Protein AF-A0A3B9IZU2-F1 (afdb_monomer_lite)

Foldseek 3Di:
DCLPDDDDQAPDWFKWKFKWFADPDGQKIKTWGHRDVPWIKIKMWGDDDPVVVVVLCVVQVVVCCVPPVDDPVVLSVDPVSNVSCCVVINIDMDGDDPVLVVLSVVVLPDDDDQEPDEPDDPRRIWMWMAGPPRRTDIYGLEDEPVCVSVQVNQLVVCVRVVHDCVRRGHYYDD

Radius of gyration: 17.02 Å; chains: 1; bounding box: 43×40×41 Å

Secondary structure (DSSP, 8-state):
--TT------SEEEEEEEEESSSSS-SEEEEEEEEETTEEEEEEEEPPPHHHHHHHHHHHHHHHHHHH---HHHHHHSHHHHHHHHHHSPPEEEE--HHHHHHHHHHHTS---S-B-----SSS-EEEEEETTTEEEEEESEEEGGGHHHHHHHHHHHHHTT--HHHH--EEE-

pLDDT: mean 84.7, std 11.24, range [52.69, 97.5]

Structure (mmCIF, N/CA/C/O backbone):
data_AF-A0A3B9IZU2-F1
#
_entry.id   AF-A0A3B9IZU2-F1
#
loop_
_atom_site.group_PDB
_atom_site.id
_atom_site.type_symbol
_atom_site.label_atom_id
_atom_site.label_alt_id
_atom_site.label_comp_id
_atom_site.label_asym_id
_atom_site.label_entity_id
_atom_site.label_seq_id
_atom_site.pdbx_PDB_ins_code
_atom_site.Cartn_x
_atom_site.Cartn_y
_atom_site.Cartn_z
_atom_site.occupancy
_atom_site.B_iso_or_equiv
_atom_site.auth_seq_id
_atom_site.auth_comp_id
_atom_site.auth_asym_id
_atom_site.auth_atom_id
_atom_site.pdbx_PDB_model_num
ATOM 1 N N . MET A 1 1 ? 13.703 -5.759 -1.957 1.00 52.69 1 MET A N 1
ATOM 2 C CA . MET A 1 1 ? 13.792 -4.784 -3.060 1.00 52.69 1 MET A CA 1
ATOM 3 C C . MET A 1 1 ? 12.446 -4.090 -3.150 1.00 52.69 1 MET A C 1
ATOM 5 O O . MET A 1 1 ? 11.452 -4.757 -3.405 1.00 52.69 1 MET A O 1
ATOM 9 N N . GLU A 1 2 ? 12.395 -2.802 -2.819 1.00 68.00 2 GLU A N 1
ATOM 10 C CA . GLU A 1 2 ? 11.154 -2.018 -2.771 1.00 68.00 2 GLU A CA 1
ATOM 11 C C . GLU A 1 2 ? 10.981 -1.182 -4.047 1.00 68.00 2 GLU A C 1
ATOM 13 O O . GLU A 1 2 ? 10.828 0.028 -3.995 1.00 68.00 2 GLU A O 1
ATOM 18 N N . SER A 1 3 ? 11.021 -1.821 -5.217 1.00 74.69 3 SER A N 1
ATOM 19 C CA . SER A 1 3 ? 11.018 -1.133 -6.522 1.00 74.69 3 SER A CA 1
ATOM 20 C C . SER A 1 3 ? 9.772 -0.281 -6.803 1.00 74.69 3 SER A C 1
ATOM 22 O O . SER A 1 3 ? 9.777 0.502 -7.747 1.00 74.69 3 SER A O 1
ATOM 24 N N . TYR A 1 4 ? 8.717 -0.427 -6.004 1.00 83.62 4 TYR A N 1
ATOM 25 C CA . TYR A 1 4 ? 7.467 0.319 -6.134 1.00 83.62 4 TYR A CA 1
ATOM 26 C C . TYR A 1 4 ? 7.057 1.042 -4.853 1.00 83.62 4 TYR A C 1
ATOM 28 O O . TYR A 1 4 ? 5.949 1.587 -4.813 1.00 83.62 4 TYR A O 1
ATOM 36 N N . SER A 1 5 ? 7.905 1.058 -3.815 1.00 80.44 5 SER A N 1
ATOM 37 C CA . SER A 1 5 ? 7.585 1.868 -2.644 1.00 80.44 5 SER A CA 1
ATOM 38 C C . SER A 1 5 ? 7.531 3.344 -3.022 1.00 80.44 5 SER A C 1
ATOM 40 O O . SER A 1 5 ? 8.044 3.799 -4.047 1.00 80.44 5 SER A O 1
ATOM 42 N N . PHE A 1 6 ? 6.809 4.083 -2.203 1.00 89.50 6 PHE A N 1
ATOM 43 C CA . PHE A 1 6 ? 6.644 5.514 -2.326 1.00 89.50 6 PHE A CA 1
ATOM 44 C C . PHE A 1 6 ? 6.673 6.107 -0.926 1.00 89.50 6 PHE A C 1
ATOM 46 O O . PHE A 1 6 ? 6.476 5.391 0.056 1.00 89.50 6 PHE A O 1
ATOM 53 N N . ASN A 1 7 ? 6.936 7.403 -0.845 1.00 87.81 7 ASN A N 1
ATOM 54 C CA . ASN A 1 7 ? 6.876 8.145 0.402 1.00 87.81 7 ASN A CA 1
ATOM 55 C C . ASN A 1 7 ? 5.743 9.153 0.295 1.00 87.81 7 ASN A C 1
ATOM 57 O O . ASN A 1 7 ? 5.548 9.760 -0.757 1.00 87.81 7 ASN A O 1
ATOM 61 N N . VAL A 1 8 ? 5.016 9.321 1.390 1.00 90.50 8 VAL A N 1
ATOM 62 C CA . VAL A 1 8 ? 3.967 10.325 1.521 1.00 90.50 8 VAL A CA 1
ATOM 63 C C . VAL A 1 8 ? 4.374 11.275 2.634 1.00 90.50 8 VAL A C 1
ATOM 65 O O . VAL A 1 8 ? 4.651 10.842 3.758 1.00 90.50 8 VAL A O 1
ATOM 68 N N . GLU A 1 9 ? 4.404 12.568 2.324 1.00 91.38 9 GLU A N 1
ATOM 69 C CA . GLU A 1 9 ? 4.549 13.600 3.344 1.00 91.38 9 GLU A CA 1
ATOM 70 C C . GLU A 1 9 ? 3.328 13.555 4.265 1.00 91.38 9 GLU A C 1
ATOM 72 O O . GLU A 1 9 ? 2.181 13.675 3.837 1.00 91.38 9 GLU A O 1
ATOM 77 N N . SER A 1 10 ? 3.570 13.273 5.539 1.00 93.38 10 SER A N 1
ATOM 78 C CA . SER A 1 10 ? 2.511 13.035 6.509 1.00 93.38 10 SER A CA 1
ATOM 79 C C . SER A 1 10 ? 3.030 13.277 7.914 1.00 93.38 10 SER A C 1
ATOM 81 O O . SER A 1 10 ? 4.218 13.095 8.186 1.00 93.38 10 SER A O 1
ATOM 83 N N . LYS A 1 11 ? 2.125 13.625 8.830 1.00 93.56 11 LYS A N 1
ATOM 84 C CA . LYS A 1 11 ? 2.434 13.681 10.259 1.00 93.56 11 LYS A CA 1
ATOM 85 C C . LYS A 1 11 ? 2.904 12.320 10.774 1.00 93.56 11 LYS A C 1
ATOM 87 O O . LYS A 1 11 ? 3.824 12.249 11.588 1.00 93.56 11 LYS A O 1
ATOM 92 N N . LYS A 1 12 ? 2.250 11.236 10.339 1.00 92.56 12 LYS A N 1
ATOM 93 C CA . LYS A 1 12 ? 2.520 9.890 10.853 1.00 92.56 12 LYS A CA 1
ATOM 94 C C . LYS A 1 12 ? 2.033 8.793 9.909 1.00 92.56 12 LYS A C 1
ATOM 96 O O . LYS A 1 12 ? 0.862 8.762 9.546 1.00 92.56 12 LYS A O 1
ATOM 101 N N . MET A 1 13 ? 2.892 7.821 9.603 1.00 93.25 13 MET A N 1
ATOM 102 C CA . MET A 1 13 ? 2.479 6.563 8.972 1.00 93.25 13 MET A CA 1
ATOM 103 C C . MET A 1 13 ? 2.010 5.574 10.046 1.00 93.25 13 MET A C 1
ATOM 105 O O . MET A 1 13 ? 2.746 5.266 10.984 1.00 93.25 13 MET A O 1
ATOM 109 N N . LEU A 1 14 ? 0.785 5.073 9.912 1.00 92.62 14 LEU A N 1
ATOM 110 C CA . LEU A 1 14 ? 0.218 4.073 10.817 1.00 92.62 14 LEU A CA 1
ATOM 111 C C . LEU A 1 14 ? 0.564 2.651 10.381 1.00 92.62 14 LEU A C 1
ATOM 113 O O . LEU A 1 14 ? 0.836 1.785 11.212 1.00 92.62 14 LEU A O 1
ATOM 117 N N . MET A 1 15 ? 0.506 2.420 9.069 1.00 93.94 15 MET A N 1
ATOM 118 C CA . MET A 1 15 ? 0.533 1.088 8.490 1.00 93.94 15 MET A CA 1
ATOM 119 C C . MET A 1 15 ? 1.119 1.110 7.078 1.00 93.94 15 MET A C 1
ATOM 121 O O . MET A 1 15 ? 0.822 2.015 6.300 1.00 93.94 15 MET A O 1
ATOM 125 N N . LYS A 1 16 ? 1.877 0.067 6.733 1.00 93.88 16 LYS A N 1
ATOM 126 C CA . LYS A 1 16 ? 2.297 -0.273 5.367 1.00 93.88 16 LYS A CA 1
ATOM 127 C C . LYS A 1 16 ? 1.931 -1.728 5.095 1.00 93.88 16 LYS A C 1
ATOM 129 O O . LYS A 1 16 ? 2.190 -2.586 5.932 1.00 93.88 16 LYS A O 1
ATOM 134 N N . LEU A 1 17 ? 1.349 -2.024 3.941 1.00 93.94 17 LEU A N 1
ATOM 135 C CA . LEU A 1 17 ? 0.979 -3.386 3.553 1.00 93.94 17 LEU A CA 1
ATOM 136 C C . LEU A 1 17 ? 1.496 -3.696 2.151 1.00 93.94 17 LEU A C 1
ATOM 138 O O . LEU A 1 17 ? 1.294 -2.924 1.217 1.00 93.94 17 LEU A O 1
ATOM 142 N N . HIS A 1 18 ? 2.128 -4.856 2.011 1.00 92.81 18 HIS A N 1
ATOM 143 C CA . HIS A 1 18 ? 2.531 -5.431 0.735 1.00 92.81 18 HIS A CA 1
ATOM 144 C C . HIS A 1 18 ? 1.701 -6.679 0.457 1.00 92.81 18 HIS A C 1
ATOM 146 O O . HIS A 1 18 ? 1.705 -7.598 1.274 1.00 92.81 18 HIS A O 1
ATOM 152 N N . ILE A 1 19 ? 1.054 -6.745 -0.704 1.00 91.94 19 ILE A N 1
ATOM 153 C CA . ILE A 1 19 ? 0.344 -7.936 -1.186 1.00 91.94 19 ILE A CA 1
ATOM 154 C C . ILE A 1 19 ? 1.166 -8.563 -2.313 1.00 91.94 19 ILE A C 1
ATOM 156 O O . ILE A 1 19 ? 1.519 -7.882 -3.274 1.00 91.94 19 ILE A O 1
ATOM 160 N N . LYS A 1 20 ? 1.492 -9.852 -2.204 1.00 88.81 20 LYS A N 1
ATOM 161 C CA . LYS A 1 20 ? 2.313 -10.615 -3.158 1.00 88.81 20 LYS A CA 1
ATOM 162 C C . LYS A 1 20 ? 1.478 -11.763 -3.708 1.00 88.81 20 LYS A C 1
ATOM 164 O O . LYS A 1 20 ? 1.205 -12.695 -2.965 1.00 88.81 20 LYS A O 1
ATOM 169 N N . VAL A 1 21 ? 1.072 -11.701 -4.977 1.00 81.62 21 VAL A N 1
ATOM 170 C CA . VAL A 1 21 ? 0.057 -12.623 -5.523 1.00 81.62 21 VAL A CA 1
ATOM 171 C C . VAL A 1 21 ? 0.648 -13.858 -6.214 1.00 81.62 21 VAL A C 1
ATOM 173 O O . VAL A 1 21 ? 0.107 -14.948 -6.100 1.00 81.62 21 VAL A O 1
ATOM 176 N N . ARG A 1 22 ? 1.766 -13.727 -6.940 1.00 70.25 22 ARG A N 1
ATOM 177 C CA . ARG A 1 22 ? 2.318 -14.836 -7.755 1.00 70.25 22 ARG A CA 1
ATOM 178 C C . ARG A 1 22 ? 3.838 -14.998 -7.690 1.00 70.25 22 ARG A C 1
ATOM 180 O O . ARG A 1 22 ? 4.398 -15.788 -8.443 1.00 70.25 22 ARG A O 1
ATOM 187 N N . SER A 1 23 ? 4.544 -14.233 -6.856 1.00 58.84 23 SER A N 1
ATOM 188 C CA . SER A 1 23 ? 6.013 -14.216 -6.875 1.00 58.84 23 SER A CA 1
ATOM 189 C C . SER A 1 23 ? 6.637 -13.659 -5.588 1.00 58.84 23 SER A C 1
ATOM 191 O O . SER A 1 23 ? 5.946 -13.315 -4.630 1.00 58.84 23 SER A O 1
ATOM 193 N N . LYS A 1 24 ? 7.974 -13.535 -5.581 1.00 57.88 24 LYS A N 1
ATOM 194 C CA . LYS A 1 24 ? 8.742 -12.817 -4.547 1.00 57.88 24 LYS A CA 1
ATOM 195 C C . LYS A 1 24 ? 8.491 -11.297 -4.548 1.00 57.88 24 LYS A C 1
ATOM 197 O O . LYS A 1 24 ? 8.879 -10.627 -3.588 1.00 57.88 24 LYS A O 1
ATOM 202 N N . TRP A 1 25 ? 7.874 -10.756 -5.598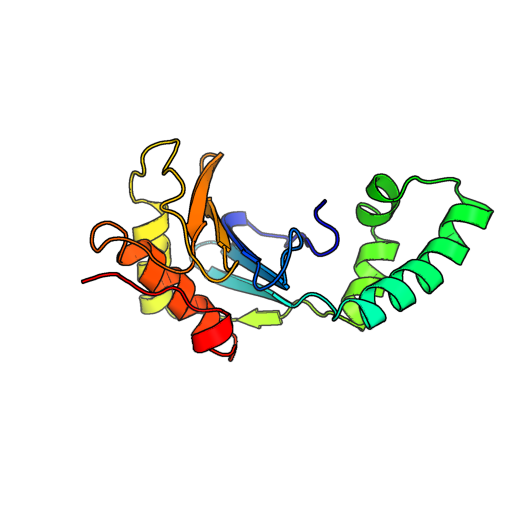 1.00 65.50 25 TRP A N 1
ATOM 203 C CA . TRP A 1 25 ? 7.633 -9.328 -5.787 1.00 65.50 25 TRP A CA 1
ATOM 204 C C . TRP A 1 25 ? 6.260 -8.933 -5.243 1.00 65.50 25 TRP A C 1
ATOM 206 O O . TRP A 1 25 ? 5.299 -9.695 -5.334 1.00 65.50 25 TRP A O 1
ATOM 216 N N . SER A 1 26 ? 6.172 -7.742 -4.649 1.00 73.56 26 SER A N 1
ATOM 217 C CA . SER A 1 26 ? 4.880 -7.215 -4.191 1.00 73.56 26 SER A CA 1
ATOM 218 C C . SER A 1 26 ? 4.128 -6.634 -5.379 1.00 73.56 26 SER A C 1
ATOM 220 O O . SER A 1 26 ? 4.702 -5.869 -6.147 1.00 73.56 26 SER A O 1
ATOM 222 N N . ASP A 1 27 ? 2.871 -7.040 -5.519 1.00 88.31 27 ASP A N 1
ATOM 223 C CA . ASP A 1 27 ? 1.968 -6.660 -6.605 1.00 88.31 27 ASP A CA 1
ATOM 224 C C . ASP A 1 27 ? 1.137 -5.428 -6.227 1.00 88.31 27 ASP A C 1
ATOM 226 O O . ASP A 1 27 ? 0.821 -4.596 -7.066 1.00 88.31 27 ASP A O 1
ATOM 230 N N . VAL A 1 28 ? 0.817 -5.261 -4.941 1.00 92.62 28 VAL A N 1
ATOM 231 C CA . VAL A 1 28 ? 0.120 -4.069 -4.444 1.00 92.62 28 VAL A CA 1
ATOM 232 C C . VAL A 1 28 ? 0.773 -3.579 -3.163 1.00 92.62 28 VAL A C 1
ATOM 234 O O . VAL A 1 28 ? 1.154 -4.370 -2.298 1.00 92.62 28 VAL A O 1
ATOM 237 N N . PHE A 1 29 ? 0.893 -2.261 -3.056 1.00 94.12 29 PHE A N 1
ATOM 238 C CA . PHE A 1 29 ? 1.460 -1.562 -1.916 1.00 94.12 29 PHE A CA 1
ATOM 239 C C . PHE A 1 29 ? 0.431 -0.584 -1.383 1.00 94.12 29 PHE A C 1
ATOM 241 O O . PHE A 1 29 ? -0.079 0.235 -2.142 1.00 94.12 29 PHE A O 1
ATOM 248 N N . PHE A 1 30 ? 0.183 -0.645 -0.084 1.00 96.12 30 PHE A N 1
ATOM 249 C CA . PHE A 1 30 ? -0.660 0.290 0.643 1.00 96.12 30 PHE A CA 1
ATOM 250 C C . PHE A 1 30 ? 0.151 0.994 1.722 1.00 96.12 30 PHE A C 1
ATOM 252 O O . PHE A 1 30 ? 1.014 0.382 2.358 1.00 96.12 30 PHE A O 1
ATOM 259 N N . GLN A 1 31 ? -0.185 2.251 1.977 1.00 95.81 31 GLN A N 1
ATOM 260 C CA . GLN A 1 31 ? 0.213 2.979 3.170 1.00 95.81 31 GLN A CA 1
ATOM 261 C C . GLN A 1 31 ? -0.993 3.722 3.737 1.00 95.81 31 GLN A C 1
ATOM 263 O O . GLN A 1 31 ? -1.810 4.254 2.987 1.00 95.81 31 GLN A O 1
ATOM 268 N N . VAL A 1 32 ? -1.114 3.761 5.061 1.00 95.88 32 VAL A N 1
ATOM 269 C CA . VAL A 1 32 ? -2.148 4.542 5.749 1.00 95.88 32 VAL A CA 1
ATOM 270 C C . VAL A 1 32 ? -1.481 5.563 6.645 1.00 95.88 32 VAL A C 1
ATOM 272 O O . VAL A 1 32 ? -0.621 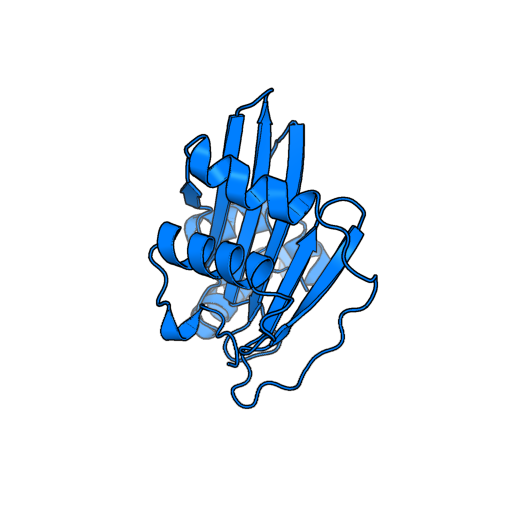5.219 7.460 1.00 95.88 32 VAL A O 1
ATOM 275 N N . HIS A 1 33 ? -1.895 6.814 6.486 1.00 95.81 33 HIS A N 1
ATOM 276 C CA . HIS A 1 33 ? -1.260 7.960 7.112 1.00 95.81 33 HIS A CA 1
ATOM 277 C C . HIS A 1 33 ? -2.266 8.824 7.854 1.00 95.81 33 HIS A C 1
ATOM 279 O O . HIS A 1 33 ? -3.394 9.010 7.403 1.00 95.81 33 HIS A O 1
ATOM 285 N N . GLU A 1 34 ? -1.807 9.404 8.956 1.00 95.12 34 GLU A N 1
ATOM 286 C CA . GLU A 1 34 ? -2.330 10.649 9.500 1.00 95.12 34 GLU A CA 1
ATOM 287 C C . GLU A 1 34 ? -1.614 11.797 8.778 1.00 95.12 34 GLU A C 1
ATOM 289 O O . GLU A 1 34 ? -0.396 11.954 8.902 1.00 95.12 34 GLU A O 1
ATOM 294 N N . ILE A 1 35 ? -2.350 12.573 7.987 1.00 95.56 35 ILE A N 1
ATOM 295 C CA . ILE A 1 35 ? -1.797 13.707 7.233 1.00 95.56 35 ILE A CA 1
ATOM 296 C C . ILE A 1 35 ? -1.600 14.903 8.160 1.00 95.56 35 ILE A C 1
ATOM 298 O O . ILE A 1 35 ? -0.523 15.486 8.210 1.00 95.56 35 ILE A O 1
ATOM 302 N N . GLN A 1 36 ? -2.635 15.205 8.936 1.00 93.06 36 GLN A N 1
ATOM 303 C CA . GLN A 1 36 ? -2.683 16.230 9.974 1.00 93.06 36 GLN A CA 1
ATOM 304 C C . GLN A 1 36 ? -3.647 15.756 11.067 1.00 93.06 36 GLN A C 1
ATOM 306 O O . GLN A 1 36 ? -4.298 14.724 10.894 1.00 93.06 36 GLN A O 1
ATOM 311 N N . ASP A 1 37 ? -3.754 16.500 12.166 1.00 91.56 37 ASP A N 1
ATOM 312 C CA . ASP A 1 37 ? -4.564 16.122 13.328 1.00 91.56 37 ASP A CA 1
ATOM 313 C C . ASP A 1 37 ? -5.965 15.639 12.931 1.00 91.56 37 ASP A C 1
ATOM 315 O O . ASP A 1 37 ? -6.799 16.391 12.429 1.00 91.56 37 ASP A O 1
ATOM 319 N N . GLY A 1 38 ? -6.209 14.344 13.133 1.00 88.25 38 GLY A N 1
ATOM 320 C CA . GLY A 1 38 ? -7.510 13.732 12.880 1.00 88.25 38 GLY A CA 1
ATOM 321 C C . GLY A 1 38 ? -7.832 13.404 11.416 1.00 88.25 38 GLY A C 1
ATOM 322 O O . GLY A 1 38 ? -8.800 12.668 11.207 1.00 88.25 38 GLY A O 1
ATOM 323 N N . LEU A 1 39 ? -7.037 13.867 10.440 1.00 93.50 39 LEU A N 1
ATOM 324 C CA . LEU A 1 39 ? -7.217 13.594 9.010 1.00 93.50 39 LEU A CA 1
ATOM 325 C C . LEU A 1 39 ? -6.364 12.405 8.572 1.00 93.50 39 LEU A C 1
ATOM 327 O O . LEU A 1 39 ? -5.134 12.485 8.529 1.00 93.50 39 LEU A O 1
ATOM 331 N N . TYR A 1 40 ? -7.032 11.330 8.166 1.00 95.25 40 TYR A N 1
ATOM 332 C CA . TYR A 1 40 ? -6.388 10.098 7.733 1.00 95.25 40 TYR A CA 1
ATOM 333 C C . TYR A 1 40 ? -6.671 9.817 6.263 1.00 95.25 40 TYR A C 1
ATOM 335 O O . TYR A 1 40 ? -7.769 10.079 5.771 1.00 95.25 40 TYR A O 1
ATOM 343 N N . LYS A 1 41 ? -5.673 9.273 5.568 1.00 97.12 41 LYS A N 1
ATOM 344 C CA . LYS A 1 41 ? -5.770 8.894 4.157 1.00 97.12 41 LYS A CA 1
ATOM 345 C C . LYS A 1 41 ? -5.070 7.569 3.894 1.00 97.12 41 LYS A C 1
ATOM 347 O O . LYS A 1 41 ? -4.092 7.219 4.562 1.00 97.12 41 LYS A O 1
ATOM 352 N N . ILE A 1 42 ? -5.572 6.855 2.895 1.00 97.50 42 ILE A N 1
ATOM 353 C CA . ILE A 1 42 ? -4.957 5.645 2.356 1.00 97.50 42 ILE A CA 1
ATOM 354 C C . ILE A 1 42 ? -4.305 6.005 1.026 1.00 97.50 42 ILE A C 1
ATOM 356 O O . ILE A 1 42 ? -4.920 6.651 0.181 1.00 97.50 42 ILE A O 1
ATOM 360 N N . PHE A 1 43 ? -3.084 5.530 0.827 1.00 97.44 43 PHE A N 1
ATOM 361 C CA . PHE A 1 43 ? -2.357 5.635 -0.427 1.00 97.44 43 PHE A CA 1
ATOM 362 C C . PHE A 1 43 ? -2.023 4.246 -0.923 1.00 97.44 43 PHE A C 1
ATOM 364 O O . PHE A 1 43 ? -1.619 3.388 -0.135 1.00 97.44 43 PHE A O 1
ATOM 371 N N . TRP A 1 44 ? -2.167 4.009 -2.220 1.00 96.88 44 TRP A N 1
ATOM 372 C CA . TRP A 1 44 ? -1.848 2.705 -2.771 1.00 96.88 44 TRP A CA 1
ATOM 373 C C . TRP A 1 44 ? -1.360 2.752 -4.211 1.00 96.88 44 TRP A C 1
ATOM 375 O O . TRP A 1 44 ? -1.710 3.633 -4.996 1.00 96.88 44 TRP A O 1
ATOM 385 N N . ARG A 1 45 ? -0.545 1.763 -4.564 1.00 95.19 45 ARG A N 1
ATOM 386 C CA . ARG A 1 45 ? 0.011 1.585 -5.903 1.00 95.19 45 ARG A CA 1
ATOM 387 C C . ARG A 1 45 ? -0.020 0.111 -6.273 1.00 95.19 45 ARG A C 1
ATOM 389 O O . ARG A 1 45 ? 0.343 -0.746 -5.464 1.00 95.19 45 ARG A O 1
ATOM 396 N N . LYS A 1 46 ? -0.392 -0.166 -7.520 1.00 92.94 46 LYS A N 1
ATOM 397 C CA . LYS A 1 46 ? -0.258 -1.486 -8.135 1.00 92.94 46 LYS A CA 1
ATOM 398 C C . LYS A 1 46 ? 1.038 -1.566 -8.937 1.00 92.94 46 LYS A C 1
ATOM 400 O O . LYS A 1 46 ? 1.341 -0.660 -9.714 1.00 92.94 46 LYS A O 1
ATOM 405 N N . ALA A 1 47 ? 1.791 -2.640 -8.745 1.00 89.88 47 ALA A N 1
ATOM 406 C CA . ALA A 1 47 ? 2.983 -2.940 -9.514 1.00 89.88 47 ALA A CA 1
ATOM 407 C C . ALA A 1 47 ? 2.640 -3.130 -10.994 1.00 89.88 47 ALA A C 1
ATOM 409 O O . ALA A 1 47 ? 1.516 -3.459 -11.379 1.00 89.88 47 ALA A O 1
ATOM 410 N N . LEU A 1 48 ? 3.640 -2.915 -11.838 1.00 86.94 48 LEU A N 1
ATOM 411 C CA . LEU A 1 48 ? 3.493 -3.177 -13.260 1.00 86.94 48 LEU A CA 1
ATOM 412 C C . LEU A 1 48 ? 3.532 -4.692 -13.499 1.00 86.94 48 LEU A C 1
ATOM 414 O O . LEU A 1 48 ? 4.290 -5.392 -12.823 1.00 86.94 48 LEU A O 1
ATOM 418 N N . PRO A 1 49 ? 2.791 -5.204 -14.497 1.00 82.88 49 PRO A N 1
ATOM 419 C CA . PRO A 1 49 ? 3.025 -6.547 -15.012 1.00 82.88 49 PRO A CA 1
ATOM 420 C C . PRO A 1 49 ? 4.505 -6.741 -15.367 1.00 82.88 49 PRO A C 1
ATOM 422 O O . PRO A 1 49 ? 5.151 -5.803 -15.827 1.00 82.88 49 PRO A O 1
ATOM 425 N N . GLU A 1 50 ? 5.035 -7.955 -15.198 1.00 79.00 50 GLU A N 1
ATOM 426 C CA . GLU A 1 50 ? 6.477 -8.240 -15.302 1.00 79.00 50 GLU A CA 1
ATOM 427 C C . GLU A 1 50 ? 7.125 -7.704 -16.589 1.00 79.00 50 GLU A C 1
ATOM 429 O O . GLU A 1 50 ? 8.176 -7.074 -16.525 1.00 79.00 50 GLU A O 1
ATOM 434 N N . ARG A 1 51 ? 6.468 -7.870 -17.746 1.00 79.69 51 ARG A N 1
ATOM 435 C CA . ARG A 1 51 ? 6.957 -7.324 -19.025 1.00 79.69 51 ARG A CA 1
ATOM 436 C C . ARG A 1 51 ? 7.060 -5.799 -18.997 1.00 79.69 51 ARG A C 1
ATOM 438 O O . ARG A 1 51 ? 8.123 -5.259 -19.269 1.00 79.69 51 ARG A O 1
ATOM 445 N N . ASN A 1 52 ? 5.999 -5.121 -18.567 1.00 83.56 52 ASN A N 1
ATOM 446 C CA . ASN A 1 52 ? 5.966 -3.662 -18.474 1.00 83.56 52 ASN A CA 1
ATOM 447 C C . ASN A 1 52 ? 6.992 -3.134 -17.461 1.00 83.56 52 ASN A C 1
ATOM 449 O O . ASN A 1 52 ? 7.539 -2.051 -17.649 1.00 83.56 52 ASN A O 1
ATOM 453 N N . PHE A 1 53 ? 7.253 -3.882 -16.382 1.00 84.56 53 PHE A N 1
ATOM 454 C CA . PHE A 1 53 ? 8.320 -3.542 -15.447 1.00 84.56 53 PHE A CA 1
ATOM 455 C C . PHE A 1 53 ? 9.694 -3.645 -16.105 1.00 84.56 53 PHE A C 1
ATOM 457 O O . PHE A 1 53 ? 10.477 -2.712 -15.983 1.00 84.56 53 PHE A O 1
ATOM 464 N N . ILE A 1 54 ? 9.982 -4.740 -16.814 1.00 83.50 54 ILE A N 1
ATOM 465 C CA . ILE A 1 54 ? 11.258 -4.916 -17.522 1.00 83.50 54 ILE A CA 1
ATOM 466 C C . ILE A 1 54 ? 11.459 -3.790 -18.541 1.00 83.50 54 ILE A C 1
ATOM 468 O O . ILE A 1 54 ? 12.516 -3.165 -18.531 1.00 83.50 54 ILE A O 1
ATOM 472 N N . ASP A 1 55 ? 10.446 -3.477 -19.349 1.00 85.44 55 ASP 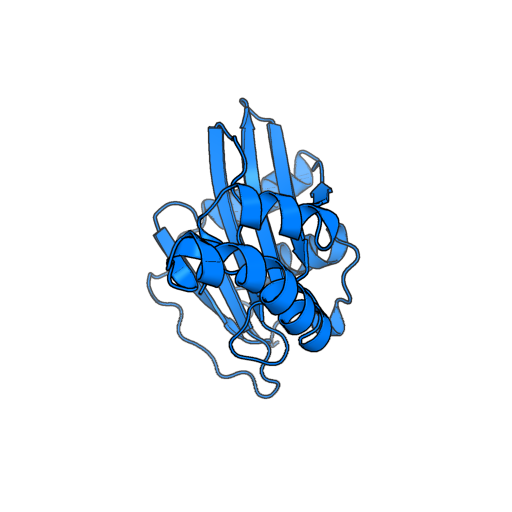A N 1
ATOM 473 C CA . ASP A 1 55 ? 10.518 -2.409 -20.353 1.00 85.44 55 ASP A CA 1
ATOM 474 C C . ASP A 1 55 ? 10.788 -1.040 -19.710 1.00 85.44 55 ASP A C 1
ATOM 476 O O . ASP A 1 55 ? 11.654 -0.286 -20.159 1.00 85.44 55 ASP A O 1
ATOM 480 N N . PHE A 1 56 ? 10.096 -0.739 -18.606 1.00 87.12 56 PHE A N 1
ATOM 481 C CA . PHE A 1 56 ? 10.328 0.472 -17.823 1.00 87.12 56 PHE A CA 1
ATOM 482 C C . PHE A 1 56 ? 11.750 0.528 -17.260 1.00 87.12 56 PHE A C 1
ATOM 484 O O . PHE A 1 56 ? 12.432 1.545 -17.392 1.00 87.12 56 PHE A O 1
ATOM 491 N N . ILE A 1 57 ? 12.219 -0.565 -16.656 1.00 85.19 57 ILE A N 1
ATOM 492 C CA . ILE A 1 57 ? 13.570 -0.639 -16.110 1.00 85.19 57 ILE A CA 1
ATOM 493 C C . ILE A 1 57 ? 14.594 -0.438 -17.212 1.00 85.19 57 ILE A C 1
ATOM 495 O O . ILE A 1 57 ? 15.502 0.353 -17.008 1.00 85.19 57 ILE A O 1
ATOM 499 N N . LEU A 1 58 ? 14.445 -1.067 -18.377 1.00 83.19 58 LEU A N 1
ATOM 500 C CA . LEU A 1 58 ? 15.363 -0.881 -19.500 1.00 83.19 58 LEU A CA 1
ATOM 501 C C . LEU A 1 58 ? 15.419 0.589 -19.939 1.00 83.19 58 LEU A C 1
ATOM 503 O O . LEU A 1 58 ? 16.512 1.156 -19.960 1.00 83.19 58 LEU A O 1
ATOM 507 N N . LEU A 1 59 ? 14.263 1.229 -20.153 1.00 83.38 59 LEU A N 1
ATOM 508 C CA . LEU A 1 59 ? 14.158 2.647 -20.528 1.00 83.38 59 LEU A CA 1
ATOM 509 C C . LEU A 1 59 ? 14.875 3.575 -19.538 1.00 83.38 59 LEU A C 1
ATOM 511 O O . LEU A 1 59 ? 15.597 4.496 -19.923 1.00 83.38 59 LEU A O 1
ATOM 515 N N . VAL A 1 60 ? 14.638 3.360 -18.245 1.00 82.31 60 VAL A N 1
ATOM 516 C CA . VAL A 1 60 ? 15.210 4.194 -17.190 1.00 82.31 60 VAL A CA 1
ATOM 517 C C . VAL A 1 60 ? 16.702 3.889 -17.065 1.00 82.31 60 VAL A C 1
ATOM 519 O O . VAL A 1 60 ? 17.535 4.788 -17.133 1.00 82.31 60 VAL A O 1
ATOM 522 N N . SER A 1 61 ? 17.060 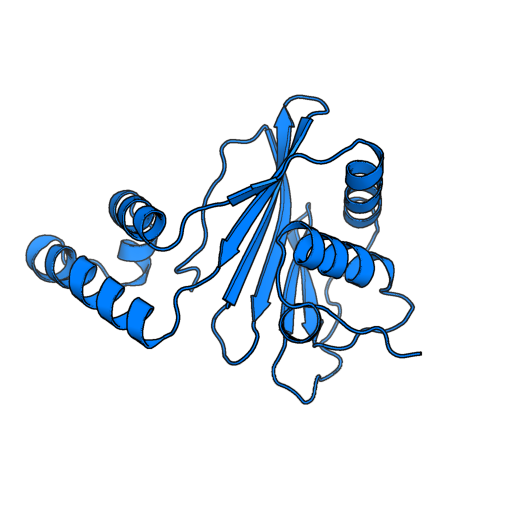2.612 -16.983 1.00 79.56 61 SER A N 1
ATOM 523 C CA . SER A 1 61 ? 18.422 2.125 -16.783 1.00 79.56 61 SER A CA 1
ATOM 524 C C . SER A 1 61 ? 19.398 2.553 -17.881 1.00 79.56 61 SER A C 1
ATOM 526 O O . SER A 1 61 ? 20.541 2.879 -17.566 1.00 79.56 61 SER A O 1
ATOM 528 N N . GLU A 1 62 ? 18.956 2.661 -19.138 1.00 74.38 62 GLU A N 1
ATOM 529 C CA . GLU A 1 62 ? 19.777 3.171 -20.241 1.00 74.38 62 GLU A CA 1
ATOM 530 C C . GLU A 1 62 ? 20.293 4.591 -19.947 1.00 74.38 62 GLU A C 1
ATOM 532 O O . GLU A 1 62 ? 21.461 4.900 -20.201 1.00 74.38 62 GLU A O 1
ATOM 537 N N . LYS A 1 63 ? 19.473 5.436 -19.304 1.00 69.12 63 LYS A N 1
ATOM 538 C CA . LYS A 1 63 ? 19.867 6.787 -18.872 1.00 69.12 63 LYS A CA 1
ATOM 539 C C . LYS A 1 63 ? 20.819 6.782 -17.669 1.00 69.12 63 LYS A C 1
ATOM 541 O O . LYS A 1 63 ? 21.668 7.669 -17.571 1.00 69.12 63 LYS A O 1
ATOM 546 N N . TYR A 1 64 ? 20.698 5.812 -16.757 1.00 69.44 64 TYR A N 1
ATOM 547 C CA . TYR A 1 64 ? 21.457 5.771 -15.495 1.00 69.44 64 TYR A CA 1
ATOM 548 C C . TYR A 1 64 ? 22.775 5.004 -15.575 1.00 69.44 64 TYR A C 1
ATOM 550 O O . TYR A 1 64 ? 23.781 5.482 -15.048 1.00 69.44 64 TYR A O 1
ATOM 558 N N . PHE A 1 65 ? 22.815 3.850 -16.240 1.00 62.66 65 PHE A N 1
ATOM 559 C CA . PHE A 1 65 ? 24.039 3.055 -16.354 1.00 62.66 65 PHE A CA 1
ATOM 560 C C . PHE A 1 65 ? 25.057 3.710 -17.283 1.00 62.66 65 PHE A C 1
ATOM 562 O O . PHE A 1 65 ? 26.244 3.709 -16.972 1.00 62.66 65 PHE A O 1
ATOM 569 N N . SER A 1 66 ? 24.603 4.343 -18.368 1.00 61.44 66 SER A N 1
ATOM 570 C CA . SER A 1 66 ? 25.505 5.022 -19.306 1.00 61.44 66 SER A CA 1
ATOM 571 C C . SER A 1 66 ? 26.141 6.296 -18.730 1.00 61.44 66 SER A C 1
ATOM 573 O O . SER A 1 66 ? 27.207 6.696 -19.191 1.00 61.44 66 SER A O 1
ATOM 575 N N . ARG A 1 67 ? 25.520 6.935 -17.722 1.00 64.56 67 ARG A N 1
ATOM 576 C CA . ARG A 1 67 ? 25.938 8.261 -17.218 1.00 64.56 67 ARG A CA 1
ATOM 577 C C . ARG A 1 67 ? 26.359 8.312 -15.750 1.00 64.56 67 ARG A C 1
ATOM 579 O O . ARG A 1 67 ? 27.201 9.135 -15.412 1.00 64.56 67 ARG A O 1
ATOM 586 N N . LYS A 1 68 ? 25.762 7.497 -14.873 1.00 70.88 68 LYS A N 1
ATOM 587 C CA . LYS A 1 68 ? 25.900 7.620 -13.407 1.00 70.88 68 LYS A CA 1
ATOM 588 C C . LYS A 1 68 ? 26.456 6.364 -12.713 1.00 70.88 68 LYS A C 1
ATOM 590 O O . LYS A 1 68 ? 26.766 6.449 -11.534 1.00 70.88 68 LYS A O 1
ATOM 595 N N . GLN A 1 69 ? 26.582 5.228 -13.416 1.00 79.38 69 GLN A N 1
ATOM 596 C CA . GLN A 1 69 ? 27.111 3.950 -12.890 1.00 79.38 69 GLN A CA 1
ATOM 597 C C . GLN A 1 69 ? 26.439 3.449 -11.589 1.00 79.38 69 GLN A C 1
ATOM 599 O O . GLN A 1 69 ? 27.064 2.764 -10.785 1.00 79.38 69 GLN A O 1
ATOM 604 N N . LEU A 1 70 ? 25.163 3.779 -11.374 1.00 80.62 70 LEU A N 1
ATOM 605 C CA . LEU A 1 70 ? 24.424 3.362 -10.178 1.00 80.62 70 LEU A CA 1
ATOM 606 C C . LEU A 1 70 ? 24.033 1.883 -10.241 1.00 80.62 70 LEU A C 1
ATOM 608 O O . LEU A 1 70 ? 23.677 1.373 -11.301 1.00 80.62 70 LEU A O 1
ATOM 612 N N . THR A 1 71 ? 24.003 1.210 -9.094 1.00 83.75 71 THR A N 1
ATOM 613 C CA . THR A 1 71 ? 23.347 -0.096 -8.952 1.00 83.75 71 THR A CA 1
ATOM 614 C C . THR A 1 71 ? 21.823 0.039 -9.050 1.00 83.75 71 THR A C 1
ATOM 616 O O . THR A 1 71 ? 21.255 1.112 -8.839 1.00 83.75 71 THR A O 1
ATOM 619 N N . PHE A 1 72 ? 21.115 -1.070 -9.293 1.00 79.88 72 PHE A N 1
ATOM 620 C CA . PHE A 1 72 ? 19.645 -1.067 -9.298 1.00 79.88 72 PHE A CA 1
ATOM 621 C C . PHE A 1 72 ? 19.037 -0.544 -7.986 1.00 79.88 72 PHE A C 1
ATOM 623 O O . PHE A 1 72 ? 18.063 0.201 -8.023 1.00 79.88 72 PHE A O 1
ATOM 630 N N . ASN A 1 73 ? 19.613 -0.888 -6.829 1.00 81.94 73 ASN A N 1
ATOM 631 C CA . ASN A 1 73 ? 19.105 -0.431 -5.529 1.00 81.94 73 ASN A CA 1
ATOM 632 C C . ASN A 1 73 ? 19.239 1.087 -5.351 1.00 81.94 73 ASN A C 1
ATOM 634 O O . ASN A 1 73 ? 18.333 1.732 -4.818 1.00 81.94 73 ASN A O 1
ATOM 638 N N . GLU A 1 74 ? 20.351 1.656 -5.811 1.00 84.75 74 GLU A N 1
ATOM 639 C CA . GLU A 1 74 ? 20.563 3.104 -5.792 1.00 84.75 74 GLU A CA 1
ATOM 640 C C . GLU A 1 74 ? 19.607 3.795 -6.762 1.00 84.75 74 GLU A C 1
ATOM 642 O O . GLU A 1 74 ? 18.961 4.769 -6.381 1.00 84.75 74 GLU A O 1
ATOM 647 N N . MET A 1 75 ? 19.427 3.239 -7.966 1.00 85.75 75 MET A N 1
ATOM 648 C CA . MET A 1 75 ? 18.475 3.747 -8.957 1.00 85.75 75 MET A CA 1
ATOM 649 C C . MET A 1 75 ? 17.049 3.826 -8.391 1.00 85.75 75 MET A C 1
ATOM 651 O O . MET A 1 75 ? 16.428 4.883 -8.485 1.00 85.75 75 MET A O 1
ATOM 655 N N . TYR A 1 76 ? 16.555 2.767 -7.734 1.00 85.12 76 TYR A N 1
ATOM 656 C CA . TYR A 1 76 ? 15.210 2.745 -7.127 1.00 85.12 76 TYR A CA 1
ATOM 657 C C . TYR A 1 76 ? 14.988 3.814 -6.057 1.00 85.12 76 TYR A C 1
ATOM 659 O O . TYR A 1 76 ? 13.850 4.183 -5.773 1.00 85.12 76 TYR A O 1
ATOM 667 N N . SER A 1 77 ? 16.070 4.303 -5.455 1.00 83.69 77 SER A N 1
ATOM 668 C CA . SER A 1 77 ? 16.012 5.304 -4.395 1.00 83.69 77 SER A CA 1
ATOM 669 C C . SER A 1 77 ? 16.000 6.738 -4.932 1.00 83.69 77 SER A C 1
ATOM 671 O O . SER A 1 77 ? 15.678 7.654 -4.175 1.00 83.69 77 SER A O 1
ATOM 673 N N . THR A 1 78 ? 16.320 6.942 -6.215 1.00 85.19 78 THR A N 1
ATOM 674 C CA . THR A 1 78 ? 16.370 8.274 -6.836 1.00 85.19 78 THR A CA 1
ATOM 675 C C . THR A 1 78 ? 14.979 8.874 -7.048 1.00 85.19 78 THR A C 1
ATOM 677 O O . THR A 1 78 ? 14.020 8.156 -7.330 1.00 85.19 78 THR A O 1
ATOM 680 N N . GLU A 1 79 ? 14.867 10.201 -6.943 1.00 85.25 79 GLU A N 1
ATOM 681 C CA . GLU A 1 79 ? 13.603 10.910 -7.195 1.00 85.25 79 GLU A CA 1
ATOM 682 C C . GLU A 1 79 ? 13.156 10.785 -8.653 1.00 85.25 79 GLU A C 1
ATOM 684 O O . GLU A 1 79 ? 12.003 10.469 -8.913 1.00 85.25 79 GLU A O 1
ATOM 689 N N . GLU A 1 80 ? 14.078 10.895 -9.607 1.00 84.12 80 GLU A N 1
ATOM 690 C CA . GLU A 1 80 ? 13.765 10.770 -11.036 1.00 84.12 80 GLU A CA 1
ATOM 691 C C . GLU A 1 80 ? 13.227 9.358 -11.389 1.00 84.12 80 GLU A C 1
ATOM 693 O O . GLU A 1 80 ? 12.256 9.250 -12.137 1.00 84.12 80 GLU A O 1
ATOM 698 N N . TYR A 1 81 ? 13.730 8.270 -10.779 1.00 87.56 81 TYR A N 1
ATOM 699 C CA . TYR A 1 81 ? 13.098 6.942 -10.906 1.00 87.56 81 TYR A CA 1
ATOM 700 C C . TYR A 1 81 ? 11.655 6.940 -10.381 1.00 87.56 81 TYR A C 1
ATOM 702 O O . TYR A 1 81 ? 10.755 6.402 -11.032 1.00 87.56 81 TYR A O 1
ATOM 710 N N . LYS A 1 82 ? 11.421 7.531 -9.201 1.00 86.56 82 LYS A N 1
ATOM 711 C CA . LYS A 1 82 ? 10.088 7.591 -8.580 1.00 86.56 82 LYS A CA 1
ATOM 712 C C . LYS A 1 82 ? 9.120 8.435 -9.409 1.00 86.56 82 LYS A C 1
ATOM 714 O O . LYS A 1 82 ? 7.949 8.065 -9.520 1.00 86.56 82 LYS A O 1
ATOM 719 N N . GLU A 1 83 ? 9.593 9.526 -10.004 1.00 86.94 83 GLU A N 1
ATOM 720 C CA . GLU A 1 83 ? 8.830 10.383 -10.912 1.00 86.94 83 GLU A CA 1
ATOM 721 C C . GLU A 1 83 ? 8.428 9.627 -12.181 1.00 86.94 83 GLU A C 1
ATOM 723 O O . GLU A 1 83 ? 7.245 9.590 -12.519 1.00 86.94 83 GLU A O 1
ATOM 728 N N . GLU A 1 84 ? 9.375 8.968 -12.856 1.00 88.44 84 GLU A N 1
ATOM 729 C CA . GLU A 1 84 ? 9.085 8.188 -14.067 1.00 88.44 84 GLU A CA 1
ATOM 730 C C . GLU A 1 84 ? 8.141 7.015 -13.775 1.00 88.44 84 GLU A C 1
ATOM 732 O O . GLU A 1 84 ? 7.175 6.793 -14.509 1.00 88.44 84 GLU A O 1
ATOM 737 N N . LEU A 1 85 ? 8.350 6.306 -12.660 1.00 90.06 85 LEU A N 1
ATOM 738 C CA . LEU A 1 85 ? 7.454 5.232 -12.238 1.00 90.06 85 LEU A CA 1
ATOM 739 C C . LEU A 1 85 ? 6.033 5.753 -11.993 1.00 90.06 85 LEU A C 1
ATOM 741 O O . LEU A 1 85 ? 5.066 5.095 -12.370 1.00 90.06 85 LEU A O 1
ATOM 745 N N . SER A 1 86 ? 5.888 6.941 -11.401 1.00 89.62 86 SER A N 1
ATOM 746 C CA . SER A 1 86 ? 4.577 7.524 -11.083 1.00 89.62 86 SER A CA 1
ATOM 747 C C . SER A 1 86 ? 3.747 7.865 -12.323 1.00 89.62 86 SER A C 1
ATOM 749 O O . SER A 1 86 ? 2.522 7.899 -12.228 1.00 89.62 86 SER A O 1
ATOM 751 N N . LYS A 1 87 ? 4.376 8.049 -13.492 1.00 89.06 87 LYS A N 1
ATOM 752 C CA . LYS A 1 87 ? 3.669 8.285 -14.765 1.00 89.06 87 LYS A CA 1
ATOM 753 C C . LYS A 1 87 ? 2.938 7.043 -15.279 1.00 89.06 87 LYS A C 1
ATOM 755 O O . LYS A 1 87 ? 1.918 7.171 -15.946 1.00 89.06 87 LYS A O 1
ATOM 760 N N . ILE A 1 88 ? 3.457 5.851 -14.982 1.00 90.62 88 ILE A N 1
ATOM 761 C CA . ILE A 1 88 ? 2.929 4.569 -15.488 1.00 90.62 88 ILE A CA 1
ATOM 762 C C . ILE A 1 88 ? 2.310 3.690 -14.393 1.00 90.62 88 ILE A C 1
ATOM 764 O O . ILE A 1 88 ? 1.544 2.775 -14.679 1.00 90.62 88 ILE A O 1
ATOM 768 N N . SER A 1 89 ? 2.637 3.967 -13.134 1.00 91.88 89 SER A N 1
ATOM 769 C CA . SER A 1 89 ? 2.138 3.302 -11.933 1.00 91.88 89 SER A CA 1
ATOM 770 C C . SER A 1 89 ? 1.851 4.386 -10.880 1.00 91.88 89 SER A C 1
ATOM 772 O O . SER A 1 89 ? 2.652 4.616 -9.961 1.00 91.88 89 SER A O 1
ATOM 774 N N . PRO A 1 90 ? 0.741 5.131 -11.041 1.00 93.31 90 PRO A N 1
ATOM 775 C CA . PRO A 1 90 ? 0.427 6.259 -10.175 1.00 93.31 90 PRO A CA 1
ATOM 776 C C . PRO A 1 90 ? 0.131 5.806 -8.744 1.00 93.31 90 PRO A C 1
ATOM 778 O O . PRO A 1 90 ? -0.282 4.671 -8.489 1.00 93.31 90 PRO A O 1
ATOM 781 N N . ILE A 1 91 ? 0.349 6.725 -7.806 1.00 95.19 91 ILE A N 1
ATOM 782 C CA . ILE A 1 91 ? -0.105 6.573 -6.425 1.00 95.19 91 ILE A CA 1
ATOM 783 C C . ILE A 1 91 ? -1.552 7.049 -6.385 1.00 95.19 91 ILE A C 1
ATOM 785 O O . ILE A 1 91 ? -1.858 8.169 -6.784 1.00 95.19 91 ILE A O 1
ATOM 789 N N . ASN A 1 92 ? -2.435 6.187 -5.908 1.00 96.44 92 ASN A N 1
ATOM 790 C CA . ASN A 1 92 ? -3.848 6.476 -5.742 1.00 96.44 92 ASN A CA 1
ATOM 791 C C . ASN A 1 92 ? -4.103 6.878 -4.293 1.00 96.44 92 ASN A C 1
ATOM 793 O O . ASN A 1 92 ? -3.531 6.283 -3.380 1.00 96.44 92 ASN A O 1
ATOM 797 N N . GLU A 1 93 ? -4.983 7.849 -4.091 1.00 97.06 93 GLU A N 1
ATOM 798 C CA . GLU A 1 93 ? -5.365 8.360 -2.778 1.00 97.06 93 GLU A CA 1
ATOM 799 C C . GLU A 1 93 ? -6.836 8.040 -2.496 1.00 97.06 93 GLU A C 1
ATOM 801 O O . GLU A 1 93 ? -7.686 8.147 -3.381 1.00 97.06 93 GLU A O 1
ATOM 806 N N . ILE A 1 94 ? -7.138 7.658 -1.256 1.00 96.75 94 ILE A N 1
ATOM 807 C CA . ILE A 1 94 ? -8.496 7.417 -0.776 1.00 96.75 94 ILE A CA 1
ATOM 808 C C . ILE A 1 94 ? -8.681 8.146 0.558 1.00 96.75 94 ILE A C 1
ATOM 810 O O . ILE A 1 94 ? -7.967 7.890 1.534 1.00 96.75 94 ILE A O 1
ATOM 814 N N . SER A 1 95 ? -9.674 9.034 0.598 1.00 94.56 95 SER A N 1
ATOM 815 C CA . SER A 1 95 ? -10.197 9.608 1.840 1.00 94.56 95 SER A CA 1
ATOM 816 C C . SER A 1 95 ? -11.071 8.587 2.558 1.00 94.56 95 SER A C 1
ATOM 818 O O . SER A 1 95 ? -11.834 7.864 1.916 1.00 94.56 95 SER A O 1
ATOM 820 N N . ILE A 1 96 ? -10.984 8.552 3.886 1.00 93.81 96 ILE A N 1
ATOM 821 C CA . ILE A 1 96 ? -11.767 7.641 4.724 1.00 93.81 96 ILE A CA 1
ATOM 822 C C . ILE A 1 96 ? -12.644 8.407 5.711 1.00 93.81 96 ILE A C 1
ATOM 824 O O . ILE A 1 96 ? -12.282 9.487 6.177 1.00 93.81 96 ILE A O 1
ATOM 828 N N . SER A 1 97 ? -13.800 7.831 6.017 1.00 93.31 97 SER A N 1
ATOM 829 C CA . SER A 1 97 ? -14.720 8.296 7.057 1.00 93.31 97 SER A CA 1
ATOM 830 C C . SER A 1 97 ? -14.190 8.000 8.464 1.00 93.31 97 SER A C 1
ATOM 832 O O . SER A 1 97 ? -13.258 7.211 8.646 1.00 93.31 97 SER A O 1
ATOM 834 N N . ASP A 1 98 ? -14.810 8.600 9.484 1.00 91.88 98 ASP A N 1
ATOM 835 C CA . ASP A 1 98 ? -14.447 8.340 10.881 1.00 91.88 98 ASP A CA 1
ATOM 836 C C . ASP A 1 98 ? -14.686 6.879 11.297 1.00 91.88 98 ASP A C 1
ATOM 838 O O . ASP A 1 98 ? -13.894 6.316 12.053 1.00 91.88 98 ASP A O 1
ATOM 842 N N . GLU A 1 99 ? -15.729 6.234 10.772 1.00 92.06 99 GLU A N 1
ATOM 843 C CA . GLU A 1 99 ? -16.011 4.815 11.029 1.00 92.06 99 GLU A CA 1
ATOM 844 C C . GLU A 1 99 ? -14.884 3.919 10.495 1.00 92.06 99 GLU A C 1
ATOM 846 O O . GLU A 1 99 ? -14.351 3.070 11.211 1.00 92.06 99 GLU A O 1
ATOM 851 N N . GLU A 1 100 ? -14.450 4.161 9.260 1.00 92.94 100 GLU A N 1
ATOM 852 C CA . GLU A 1 100 ? -13.375 3.411 8.597 1.00 92.94 100 GLU A CA 1
ATOM 853 C C . GLU A 1 100 ? -12.017 3.643 9.256 1.00 92.94 100 GLU A C 1
ATOM 855 O O . GLU A 1 100 ? -11.236 2.715 9.479 1.00 92.94 100 GLU A O 1
ATOM 860 N N . LYS A 1 101 ? -11.752 4.892 9.634 1.00 92.19 101 LYS A N 1
ATOM 861 C CA . LYS A 1 101 ? -10.597 5.269 10.446 1.00 92.19 101 LYS A CA 1
ATOM 862 C C . LYS A 1 101 ? -10.560 4.478 11.751 1.00 92.19 101 LYS A C 1
ATOM 864 O O . LYS A 1 101 ? -9.503 3.955 12.103 1.00 92.19 101 LYS A O 1
ATOM 869 N N . ASN A 1 102 ? -11.687 4.350 12.450 1.00 91.94 102 ASN A N 1
ATOM 870 C CA . ASN A 1 102 ? -11.744 3.608 13.709 1.00 91.94 102 ASN A CA 1
ATOM 871 C C . ASN A 1 102 ? -11.411 2.121 13.518 1.00 91.94 102 ASN A C 1
ATOM 873 O O . ASN A 1 102 ? -10.704 1.553 14.350 1.00 91.94 102 ASN A O 1
ATOM 877 N N . ILE A 1 103 ? -11.823 1.501 12.405 1.00 91.00 103 ILE A N 1
ATOM 878 C CA . ILE A 1 103 ? -11.453 0.113 12.068 1.00 91.00 103 ILE A CA 1
ATOM 879 C C . ILE A 1 103 ? -9.924 -0.037 11.981 1.00 91.00 103 ILE A C 1
ATOM 881 O O . ILE A 1 103 ? -9.346 -0.932 12.605 1.00 91.00 103 ILE A O 1
ATOM 885 N N . ILE A 1 104 ? -9.253 0.868 11.264 1.00 92.19 104 ILE A N 1
ATOM 886 C CA . ILE A 1 104 ? -7.793 0.825 11.087 1.00 92.19 104 ILE A CA 1
ATOM 887 C C . ILE A 1 104 ? -7.063 1.122 12.402 1.00 92.19 104 ILE A C 1
ATOM 889 O O . ILE A 1 104 ? -6.104 0.428 12.751 1.00 92.19 104 ILE A O 1
ATOM 893 N N . LEU A 1 105 ? -7.502 2.137 13.150 1.00 91.12 105 LEU A N 1
ATOM 894 C CA . LEU A 1 105 ? -6.876 2.516 14.419 1.00 91.12 105 LEU A CA 1
ATOM 895 C C . LEU A 1 105 ? -7.004 1.410 15.468 1.00 91.12 105 LEU A C 1
ATOM 897 O O . LEU A 1 105 ? -6.037 1.127 16.175 1.00 91.12 105 LEU A O 1
ATOM 901 N N . ASN A 1 106 ? -8.153 0.734 15.527 1.00 90.38 106 ASN A N 1
ATOM 902 C CA . ASN A 1 106 ? -8.352 -0.413 16.410 1.00 90.38 106 ASN A CA 1
ATOM 903 C C . ASN A 1 106 ? -7.352 -1.536 16.113 1.00 90.38 106 ASN A C 1
ATOM 905 O O . ASN A 1 106 ? -6.811 -2.131 17.045 1.00 90.38 106 ASN A O 1
ATOM 909 N N . LEU A 1 107 ? -7.055 -1.797 14.834 1.00 90.50 107 LEU A N 1
ATOM 910 C CA . LEU A 1 107 ? -6.004 -2.739 14.456 1.00 90.50 107 LEU A CA 1
ATOM 911 C C . LEU A 1 107 ? -4.615 -2.241 14.882 1.00 90.50 107 LEU A C 1
ATOM 913 O O . LEU A 1 107 ? -3.855 -2.998 15.482 1.00 90.50 107 LEU A O 1
ATOM 917 N N . CYS A 1 108 ? -4.280 -0.984 14.585 1.00 86.88 108 CYS A N 1
ATOM 918 C CA . CYS A 1 108 ? -2.953 -0.421 14.858 1.00 86.88 108 CYS A CA 1
ATOM 919 C C . CYS A 1 108 ? -2.627 -0.364 16.359 1.00 86.88 108 CYS A C 1
ATOM 921 O O . CYS A 1 108 ? -1.469 -0.505 16.741 1.00 86.88 108 CYS A O 1
ATOM 923 N N . ASN A 1 109 ? -3.645 -0.196 17.204 1.00 85.06 109 ASN A N 1
ATOM 924 C CA . ASN A 1 109 ? -3.510 -0.191 18.661 1.00 85.06 109 ASN A CA 1
ATOM 925 C C . ASN A 1 109 ? -3.527 -1.602 19.272 1.00 85.06 109 ASN A C 1
ATOM 927 O O . ASN A 1 109 ? -3.298 -1.761 20.474 1.00 85.06 109 ASN A O 1
ATOM 931 N N . LYS A 1 110 ? -3.802 -2.641 18.475 1.00 81.62 110 LYS A N 1
ATOM 932 C CA . LYS A 1 110 ? -3.860 -4.017 18.962 1.00 81.62 110 LYS A CA 1
ATOM 933 C C . LYS A 1 110 ? -2.449 -4.567 19.172 1.00 81.62 110 LYS A C 1
ATOM 935 O O . LYS A 1 110 ? -1.581 -4.506 18.303 1.00 81.62 110 LYS A O 1
ATOM 940 N N . GLY A 1 111 ? -2.223 -5.160 20.341 1.00 71.62 111 GLY A N 1
ATOM 941 C CA . GLY A 1 111 ? -0.994 -5.891 20.621 1.00 71.62 111 GLY A CA 1
ATOM 942 C C . GLY A 1 111 ? -0.934 -7.183 19.808 1.00 71.62 111 GLY A C 1
ATOM 943 O O . GLY A 1 111 ? -1.727 -8.092 20.040 1.00 71.62 111 GLY A O 1
ATOM 944 N N . PHE A 1 112 ? 0.019 -7.276 18.882 1.00 73.56 112 PHE A N 1
ATOM 945 C CA . PHE A 1 112 ? 0.389 -8.533 18.227 1.00 73.56 112 PHE A CA 1
ATOM 946 C C . PHE A 1 112 ? 1.718 -9.067 18.771 1.00 73.56 112 PHE A C 1
ATOM 948 O O . PHE A 1 112 ? 2.575 -8.246 19.128 1.00 73.56 112 PHE A O 1
ATOM 955 N N . PRO A 1 113 ? 1.895 -10.402 18.834 1.00 66.75 113 PRO A N 1
ATOM 956 C CA . PRO A 1 113 ? 3.192 -11.005 19.115 1.00 66.75 113 PRO A CA 1
ATOM 957 C C . PRO A 1 113 ? 4.188 -10.670 17.996 1.00 66.75 113 PRO A C 1
ATOM 959 O O . PRO A 1 113 ? 3.797 -10.526 16.837 1.00 66.75 113 PRO A O 1
ATOM 962 N N . ASP A 1 114 ? 5.468 -10.545 18.349 1.00 58.78 114 ASP A N 1
ATOM 963 C CA . ASP A 1 114 ? 6.500 -9.966 17.472 1.00 58.78 114 ASP A CA 1
ATOM 964 C C . ASP A 1 114 ? 6.792 -10.795 16.215 1.00 58.78 114 ASP A C 1
ATOM 966 O O . ASP A 1 114 ? 7.232 -10.248 15.209 1.00 58.78 114 ASP A O 1
ATOM 970 N N . ASN A 1 115 ? 6.492 -12.096 16.247 1.00 56.91 115 ASN A N 1
ATOM 971 C CA . ASN A 1 115 ? 6.646 -13.005 15.119 1.00 56.91 115 ASN A CA 1
ATOM 972 C C . ASN A 1 115 ? 5.385 -13.856 14.979 1.00 56.91 115 ASN A C 1
ATOM 974 O O . ASN A 1 115 ? 5.295 -14.953 15.531 1.00 56.91 115 ASN A O 1
ATOM 978 N N . TYR A 1 116 ? 4.392 -13.344 14.252 1.00 62.47 116 TYR A N 1
ATOM 979 C CA . TYR A 1 116 ? 3.306 -14.201 13.795 1.00 62.47 116 TYR A CA 1
ATOM 980 C C . TYR A 1 116 ? 3.823 -15.036 12.630 1.00 62.47 116 TYR A C 1
ATOM 982 O O . TYR A 1 116 ? 4.158 -14.502 11.568 1.00 62.47 116 TYR A O 1
ATOM 990 N N . ASP A 1 117 ? 3.966 -16.333 12.880 1.00 53.78 117 ASP A N 1
ATOM 991 C CA . ASP A 1 117 ? 4.601 -17.230 11.937 1.00 53.78 117 ASP A CA 1
ATOM 992 C C . ASP A 1 117 ? 3.651 -17.628 10.804 1.00 53.78 117 ASP A C 1
ATOM 994 O O . ASP A 1 117 ? 2.426 -17.707 10.945 1.00 53.78 117 ASP A O 1
ATOM 998 N N . LYS A 1 118 ? 4.254 -17.869 9.646 1.00 58.59 118 LYS A N 1
ATOM 999 C CA . LYS A 1 118 ? 3.586 -18.186 8.385 1.00 58.59 118 LYS A CA 1
ATOM 1000 C C . LYS A 1 118 ? 2.813 -19.511 8.482 1.00 58.59 118 LYS A C 1
ATOM 1002 O O . LYS A 1 118 ? 3.388 -20.569 8.245 1.00 58.59 118 LYS A O 1
ATOM 1007 N N . ILE A 1 119 ? 1.496 -19.485 8.701 1.00 55.44 119 ILE A N 1
ATOM 1008 C CA . ILE A 1 119 ? 0.666 -20.680 8.461 1.00 55.44 119 ILE A CA 1
ATOM 1009 C C . ILE A 1 119 ? 0.572 -20.877 6.944 1.00 55.44 119 ILE A C 1
ATOM 1011 O O . ILE A 1 119 ? -0.111 -20.120 6.264 1.00 55.44 119 ILE A O 1
ATOM 1015 N N . SER A 1 120 ? 1.317 -21.844 6.405 1.00 53.75 120 SER A N 1
ATOM 1016 C CA . SER A 1 120 ? 1.517 -22.064 4.964 1.00 53.75 120 SER A CA 1
ATOM 1017 C C . SER A 1 120 ? 0.234 -21.937 4.122 1.00 53.75 120 SER A C 1
ATOM 1019 O O . SER A 1 120 ? -0.696 -22.737 4.273 1.00 53.75 120 SER A O 1
ATOM 1021 N N . GLY A 1 121 ? 0.215 -20.981 3.191 1.00 54.91 121 GLY A N 1
ATOM 1022 C CA . GLY A 1 121 ? -0.756 -20.898 2.097 1.00 54.91 121 GLY A CA 1
ATOM 1023 C C . GLY A 1 121 ? -0.317 -21.749 0.907 1.00 54.91 121 GLY A C 1
ATOM 1024 O O . GLY A 1 121 ? 0.874 -21.851 0.623 1.00 54.91 121 GLY A O 1
ATOM 1025 N N . ARG A 1 122 ? -1.267 -22.392 0.219 1.00 58.62 122 ARG A N 1
ATOM 1026 C CA . ARG A 1 122 ? -0.987 -23.327 -0.893 1.00 58.62 122 ARG A CA 1
ATOM 1027 C C . ARG A 1 122 ? -0.925 -22.667 -2.277 1.00 58.62 122 ARG A C 1
ATOM 1029 O O . ARG A 1 122 ? -0.557 -23.333 -3.234 1.00 58.62 122 ARG A O 1
ATOM 1036 N N . ASP A 1 123 ? -1.292 -21.397 -2.391 1.00 63.75 123 ASP A N 1
ATOM 1037 C CA . ASP A 1 123 ? -1.532 -20.700 -3.664 1.00 63.75 123 ASP A CA 1
ATOM 1038 C C . ASP A 1 123 ? -0.487 -19.619 -4.004 1.00 63.75 123 ASP A C 1
ATOM 1040 O O . ASP A 1 123 ? -0.558 -19.015 -5.068 1.00 63.75 123 ASP A O 1
ATOM 1044 N N . GLY A 1 124 ? 0.499 -19.390 -3.128 1.00 69.12 124 GLY A N 1
ATOM 1045 C CA . GLY A 1 124 ? 1.563 -18.406 -3.346 1.00 69.12 124 GLY A CA 1
ATOM 1046 C C . GLY A 1 124 ? 1.218 -16.965 -2.950 1.00 69.12 124 GLY A C 1
ATOM 1047 O O . GLY A 1 124 ? 2.119 -16.123 -2.993 1.00 69.12 124 GLY A O 1
ATOM 1048 N N . HIS A 1 125 ? -0.014 -16.682 -2.503 1.00 84.25 125 HIS A N 1
ATOM 1049 C CA . HIS A 1 125 ? -0.417 -15.342 -2.071 1.00 84.25 125 HIS A CA 1
ATOM 1050 C C . HIS A 1 125 ? 0.056 -15.054 -0.642 1.00 84.25 125 HIS A C 1
ATOM 1052 O O . HIS A 1 125 ? -0.234 -15.811 0.289 1.00 84.25 125 HIS A O 1
ATOM 1058 N N . SER A 1 126 ? 0.762 -13.944 -0.437 1.00 87.88 126 SER A N 1
ATOM 1059 C CA . SER A 1 126 ? 1.230 -13.539 0.892 1.00 87.88 126 SER A CA 1
ATOM 1060 C C . SER A 1 126 ? 1.124 -12.040 1.132 1.00 87.88 126 SER A C 1
ATOM 1062 O O . SER A 1 126 ? 1.134 -11.236 0.201 1.00 87.88 126 SER A O 1
ATOM 1064 N N . PHE A 1 127 ? 1.045 -11.682 2.407 1.00 89.75 127 PHE A N 1
ATOM 1065 C CA . PHE A 1 127 ? 0.883 -10.323 2.891 1.00 89.75 127 PHE A CA 1
ATOM 1066 C C . PHE A 1 127 ? 2.024 -10.003 3.852 1.00 89.75 127 PHE A C 1
ATOM 1068 O O . PHE A 1 127 ? 2.317 -10.788 4.756 1.00 89.75 127 PHE A O 1
ATOM 1075 N N . GLU A 1 128 ? 2.659 -8.850 3.677 1.00 90.19 128 GLU A N 1
ATOM 1076 C CA . GLU A 1 128 ? 3.594 -8.297 4.658 1.00 90.19 128 GLU A CA 1
ATOM 1077 C C . GLU A 1 128 ? 3.012 -6.993 5.185 1.00 90.19 128 GLU A C 1
ATOM 1079 O O . GLU A 1 128 ? 3.020 -5.968 4.502 1.00 90.19 128 GLU A O 1
ATOM 1084 N N . LEU A 1 129 ? 2.470 -7.064 6.395 1.00 90.88 129 LEU A N 1
ATOM 1085 C CA . LEU A 1 129 ? 1.847 -5.952 7.089 1.00 90.88 129 LEU A CA 1
ATOM 1086 C C . LEU A 1 129 ? 2.821 -5.396 8.128 1.00 90.88 129 LEU A C 1
ATOM 1088 O O . LEU A 1 129 ? 3.299 -6.117 8.998 1.00 90.88 129 LEU A O 1
ATOM 1092 N N . TYR A 1 130 ? 3.089 -4.104 8.047 1.00 90.00 130 TYR A N 1
ATOM 1093 C CA . TYR A 1 130 ? 3.922 -3.352 8.968 1.00 90.00 130 TYR A CA 1
ATOM 1094 C C . TYR A 1 130 ? 3.028 -2.371 9.714 1.00 90.00 130 TYR A C 1
ATOM 1096 O O . TYR A 1 130 ? 2.387 -1.525 9.090 1.00 90.00 130 TYR A O 1
ATOM 1104 N N . LEU A 1 131 ? 2.985 -2.489 11.035 1.00 89.19 131 LEU A N 1
ATOM 1105 C CA . LEU A 1 131 ? 2.253 -1.588 11.919 1.00 89.19 131 LEU A CA 1
ATOM 1106 C C . LEU A 1 131 ? 3.233 -0.666 12.649 1.00 89.19 131 LEU A C 1
ATOM 1108 O O . LEU A 1 131 ? 4.426 -0.969 12.781 1.00 89.19 131 LEU A O 1
ATOM 1112 N N . GLN A 1 132 ? 2.723 0.458 13.146 1.00 78.31 132 GLN A N 1
ATOM 1113 C CA . GLN A 1 132 ? 3.497 1.384 13.965 1.00 78.31 132 GLN A CA 1
ATOM 1114 C C . GLN A 1 132 ? 4.204 0.657 15.130 1.00 78.31 132 GLN A C 1
ATOM 1116 O O . GLN A 1 132 ? 3.637 -0.226 15.769 1.00 78.31 132 GLN A O 1
ATOM 1121 N N . GLY A 1 133 ? 5.456 1.038 15.410 1.00 68.38 133 GLY A N 1
ATOM 1122 C CA . GLY A 1 133 ? 6.295 0.370 16.414 1.00 68.38 133 GLY A CA 1
ATOM 1123 C C . GLY A 1 133 ? 7.125 -0.791 15.857 1.00 68.38 133 GLY A C 1
ATOM 1124 O O . GLY A 1 133 ? 7.525 -1.664 16.618 1.00 68.38 133 GLY A O 1
ATOM 1125 N N . ASN A 1 134 ? 7.386 -0.800 14.542 1.00 65.88 134 ASN A N 1
ATOM 1126 C CA . ASN A 1 134 ? 8.208 -1.789 13.826 1.00 65.88 134 ASN A CA 1
ATOM 1127 C C . ASN A 1 134 ? 7.687 -3.233 13.888 1.00 65.88 134 ASN A C 1
ATOM 1129 O O . ASN A 1 134 ? 8.443 -4.176 13.652 1.00 65.88 134 ASN A O 1
ATOM 1133 N N . LYS A 1 135 ? 6.391 -3.426 14.155 1.00 78.00 135 LYS A N 1
ATOM 1134 C CA . LYS A 1 135 ? 5.788 -4.761 14.159 1.00 78.00 135 LYS A CA 1
ATOM 1135 C C . LYS A 1 135 ? 5.521 -5.221 12.735 1.00 78.00 135 LYS A C 1
ATOM 1137 O O . LYS A 1 135 ? 4.821 -4.538 11.988 1.00 78.00 135 LYS A O 1
ATOM 1142 N N . LYS A 1 136 ? 6.049 -6.394 12.378 1.00 86.12 136 LYS A N 1
ATOM 1143 C CA . LYS A 1 136 ? 5.846 -7.024 11.071 1.00 86.12 136 LYS A CA 1
ATOM 1144 C C . LYS A 1 136 ? 5.021 -8.300 11.220 1.00 86.12 136 LYS A C 1
ATOM 1146 O O . LYS A 1 136 ? 5.437 -9.241 11.885 1.00 86.12 136 LYS A O 1
ATOM 1151 N N . LEU A 1 137 ? 3.890 -8.356 10.531 1.00 86.31 137 LEU A N 1
ATOM 1152 C CA . LEU A 1 137 ? 3.055 -9.543 10.393 1.00 86.31 137 LEU A CA 1
ATOM 1153 C C . LEU A 1 137 ? 3.215 -10.101 8.979 1.00 86.31 137 LEU A C 1
ATOM 1155 O O . LEU A 1 137 ? 2.972 -9.405 7.994 1.00 86.31 137 LEU A O 1
ATOM 1159 N N . ASN A 1 138 ? 3.630 -11.363 8.881 1.00 85.75 138 ASN A N 1
ATOM 1160 C CA . ASN A 1 138 ? 3.688 -12.082 7.614 1.00 85.75 138 ASN A CA 1
ATOM 1161 C C . ASN A 1 138 ? 2.515 -13.058 7.561 1.00 85.75 138 ASN A C 1
ATOM 1163 O O . ASN A 1 138 ? 2.441 -13.975 8.373 1.00 85.75 138 ASN A O 1
ATOM 1167 N N . LEU A 1 139 ? 1.619 -12.881 6.597 1.00 85.12 139 LEU A N 1
ATOM 1168 C CA . LEU A 1 139 ? 0.431 -13.718 6.442 1.00 85.12 139 LEU A CA 1
ATOM 1169 C C . LEU A 1 139 ? 0.444 -14.397 5.076 1.00 85.12 139 LEU A C 1
ATOM 1171 O O . LEU A 1 139 ? 1.056 -13.910 4.125 1.00 85.12 139 LEU A O 1
ATOM 1175 N N . TRP A 1 140 ? -0.250 -15.522 4.977 1.00 86.62 140 TRP A N 1
ATOM 1176 C CA . TRP A 1 140 ? -0.597 -16.143 3.700 1.00 86.62 140 TRP A CA 1
ATOM 1177 C C . TRP A 1 140 ? -2.045 -15.796 3.324 1.00 86.62 140 TRP A C 1
ATOM 1179 O O . TRP A 1 140 ? -2.722 -15.078 4.054 1.00 86.62 140 TRP A O 1
ATOM 1189 N N . CYS A 1 141 ? -2.535 -16.328 2.204 1.00 82.94 141 CYS A N 1
ATOM 1190 C CA . CYS A 1 141 ? -3.940 -16.253 1.768 1.00 82.94 141 CYS A CA 1
ATOM 1191 C C . CYS A 1 141 ? -4.989 -16.658 2.809 1.00 82.94 141 CYS A C 1
ATOM 1193 O O . CYS A 1 141 ? -6.150 -16.281 2.665 1.00 82.94 141 CYS A O 1
ATOM 1195 N N . PHE A 1 142 ? -4.606 -17.426 3.830 1.00 83.62 142 PHE A N 1
ATOM 1196 C CA . PHE A 1 142 ? -5.493 -17.844 4.905 1.00 83.62 142 PHE A CA 1
ATOM 1197 C C . PHE A 1 142 ? -4.952 -17.409 6.259 1.00 83.62 142 PHE A C 1
ATOM 1199 O O . PHE A 1 142 ? -3.756 -17.525 6.529 1.00 83.62 142 PHE A O 1
ATOM 1206 N N . THR A 1 143 ? -5.861 -16.990 7.132 1.00 83.00 143 THR A N 1
ATOM 1207 C CA . THR A 1 143 ? -5.561 -16.670 8.525 1.00 83.00 143 THR A CA 1
ATOM 1208 C C . THR A 1 143 ? -6.574 -17.301 9.478 1.00 83.00 143 THR A C 1
ATOM 1210 O O . THR A 1 143 ? -7.654 -17.715 9.055 1.00 83.00 143 THR A O 1
ATOM 1213 N N . SER A 1 144 ? -6.224 -17.422 10.756 1.00 83.62 144 SER A N 1
ATOM 1214 C CA . SER A 1 144 ? -7.132 -17.916 11.795 1.00 83.62 144 SER A CA 1
ATOM 1215 C C . SER A 1 144 ? -8.121 -16.841 12.241 1.00 83.62 144 SER A C 1
ATOM 1217 O O . SER A 1 144 ? -7.852 -15.645 12.136 1.00 83.62 144 SER A O 1
ATOM 1219 N N . GLU A 1 145 ? -9.232 -17.266 12.838 1.00 85.31 145 GLU A N 1
ATOM 1220 C CA . GLU A 1 145 ? -10.264 -16.386 13.401 1.00 85.31 145 GLU A CA 1
ATOM 1221 C C . GLU A 1 145 ? -9.708 -15.336 14.384 1.00 85.31 145 GLU A C 1
ATOM 1223 O O . GLU A 1 145 ? -10.131 -14.182 14.401 1.00 85.31 145 GLU A O 1
ATOM 1228 N N . SER A 1 146 ? -8.672 -15.690 15.151 1.00 83.88 146 SER A N 1
ATOM 1229 C CA . SER A 1 146 ? -7.974 -14.774 16.068 1.00 83.88 146 SER A CA 1
ATOM 1230 C C . SER A 1 146 ? -7.350 -13.545 15.381 1.00 83.88 146 SER A C 1
ATOM 1232 O O . SER A 1 146 ? -7.131 -12.513 16.026 1.00 83.88 146 SER A O 1
ATOM 1234 N N . LEU A 1 147 ? -7.094 -13.633 14.073 1.00 85.94 147 LEU A N 1
ATOM 1235 C CA . LEU A 1 147 ? -6.565 -12.567 13.227 1.00 85.94 147 LEU A CA 1
ATOM 1236 C C . LEU A 1 147 ? -7.634 -11.912 12.342 1.00 85.94 147 LEU A C 1
ATOM 1238 O O . LEU A 1 147 ? -7.278 -11.122 11.465 1.00 85.94 147 LEU A O 1
ATOM 1242 N N . ARG A 1 148 ? -8.927 -12.156 12.597 1.00 88.69 148 ARG A N 1
ATOM 1243 C CA . ARG A 1 148 ? -10.034 -11.502 11.882 1.00 88.69 148 ARG A CA 1
ATOM 1244 C C . ARG A 1 148 ? -9.854 -9.984 11.725 1.00 88.69 148 ARG A C 1
ATOM 1246 O O . ARG A 1 148 ? -9.936 -9.532 10.593 1.00 88.69 148 ARG A O 1
ATOM 1253 N N . PRO A 1 149 ? -9.471 -9.201 12.754 1.00 90.00 149 PRO A N 1
ATOM 1254 C CA . PRO A 1 149 ? -9.280 -7.757 12.575 1.00 90.00 149 PRO A CA 1
ATOM 1255 C C . PRO A 1 149 ? -8.206 -7.381 11.545 1.00 90.00 149 PRO A C 1
ATOM 1257 O O . PRO A 1 149 ? -8.301 -6.341 10.902 1.00 90.00 149 PRO A O 1
ATOM 1260 N N . VAL A 1 150 ? -7.175 -8.218 11.378 1.00 90.88 150 VAL A N 1
ATOM 1261 C CA . VAL A 1 150 ? -6.156 -8.011 10.339 1.00 90.88 150 VAL A CA 1
ATOM 1262 C C . VAL A 1 150 ? -6.750 -8.296 8.962 1.00 90.88 150 VAL A C 1
ATOM 1264 O O . VAL A 1 150 ? -6.552 -7.517 8.032 1.00 90.88 150 VAL A O 1
ATOM 1267 N N . ALA A 1 151 ? -7.496 -9.397 8.843 1.00 91.69 151 ALA A N 1
ATOM 1268 C CA . ALA A 1 151 ? -8.175 -9.762 7.607 1.00 91.69 151 ALA A CA 1
ATOM 1269 C C . ALA A 1 151 ? -9.212 -8.717 7.181 1.00 91.69 151 ALA A C 1
ATOM 1271 O O . ALA A 1 151 ? -9.253 -8.357 6.008 1.00 91.69 151 ALA A O 1
ATOM 1272 N N . ASP A 1 152 ? -9.985 -8.189 8.128 1.00 93.06 152 ASP A N 1
ATOM 1273 C CA . ASP A 1 152 ? -10.994 -7.161 7.880 1.00 93.06 152 ASP A CA 1
ATOM 1274 C C . ASP A 1 152 ? -10.353 -5.890 7.314 1.00 93.06 152 ASP A C 1
ATOM 1276 O O . ASP A 1 152 ? -10.829 -5.372 6.309 1.00 93.06 152 ASP A O 1
ATOM 1280 N N . VAL A 1 153 ? -9.226 -5.428 7.877 1.00 95.38 153 VAL A N 1
ATOM 1281 C CA . VAL A 1 153 ? -8.506 -4.260 7.338 1.00 95.38 153 VAL A CA 1
ATOM 1282 C C . VAL A 1 153 ? -7.921 -4.550 5.957 1.00 95.38 153 VAL A C 1
ATOM 1284 O O . VAL A 1 153 ? -8.063 -3.720 5.065 1.00 95.38 153 VAL A O 1
ATOM 1287 N N . ILE A 1 154 ? -7.289 -5.709 5.737 1.00 95.31 154 ILE A N 1
ATOM 1288 C CA . ILE A 1 154 ? -6.747 -6.067 4.412 1.00 95.31 154 ILE A CA 1
ATOM 1289 C C . ILE A 1 154 ? -7.865 -6.077 3.364 1.00 95.31 154 ILE A C 1
ATOM 1291 O O . ILE A 1 154 ? -7.738 -5.439 2.320 1.00 95.31 154 ILE A O 1
ATOM 1295 N N . ASN A 1 155 ? -8.974 -6.757 3.649 1.00 95.38 155 ASN A N 1
ATOM 1296 C CA . ASN A 1 155 ? -10.101 -6.862 2.725 1.00 95.38 155 ASN A CA 1
ATOM 1297 C C . ASN A 1 155 ? -10.791 -5.512 2.508 1.00 95.38 155 ASN A C 1
ATOM 1299 O O . ASN A 1 155 ? -11.172 -5.205 1.380 1.00 95.38 155 ASN A O 1
ATOM 1303 N N . PHE A 1 156 ? -10.878 -4.680 3.547 1.00 96.06 156 PHE A N 1
ATOM 1304 C CA . PHE A 1 156 ? -11.345 -3.301 3.443 1.00 96.06 156 PHE A CA 1
ATOM 1305 C C . PHE A 1 156 ? -10.476 -2.471 2.487 1.00 96.06 156 PHE A C 1
ATOM 1307 O O . PHE A 1 156 ? -11.011 -1.797 1.608 1.00 96.06 156 PHE A O 1
ATOM 1314 N N . LEU A 1 157 ? -9.145 -2.543 2.607 1.00 96.81 157 LEU A N 1
ATOM 1315 C CA . LEU A 1 157 ? -8.223 -1.838 1.708 1.00 96.81 157 LEU A CA 1
ATOM 1316 C C . LEU A 1 157 ? -8.382 -2.304 0.255 1.00 96.81 157 LEU A C 1
ATOM 1318 O O . LEU A 1 157 ? -8.464 -1.484 -0.656 1.00 96.81 157 LEU A O 1
ATOM 1322 N N . VAL A 1 158 ? -8.458 -3.620 0.046 1.00 96.38 158 VAL A N 1
ATOM 1323 C CA . VAL A 1 158 ? -8.661 -4.236 -1.275 1.00 96.38 158 VAL A CA 1
ATOM 1324 C C . VAL A 1 158 ? -9.969 -3.758 -1.905 1.00 96.38 158 VAL A C 1
ATOM 1326 O O . VAL A 1 158 ? -9.984 -3.344 -3.064 1.00 96.38 158 VAL A O 1
ATOM 1329 N N . GLU A 1 159 ? -11.051 -3.756 -1.129 1.00 95.94 159 GLU A N 1
ATOM 1330 C CA . GLU A 1 159 ? -12.367 -3.294 -1.564 1.00 95.94 159 GLU A CA 1
ATOM 1331 C C . GLU A 1 159 ? -12.381 -1.805 -1.908 1.00 95.94 159 GLU A C 1
ATOM 1333 O O . GLU A 1 159 ? -12.846 -1.427 -2.983 1.00 95.94 159 GLU A O 1
ATOM 1338 N N . LYS A 1 160 ? -11.823 -0.954 -1.041 1.00 95.38 160 LYS A N 1
ATOM 1339 C CA . LYS A 1 160 ? -11.764 0.495 -1.274 1.00 95.38 160 LYS A CA 1
ATOM 1340 C C . LYS A 1 160 ? -10.930 0.879 -2.485 1.00 95.38 160 LYS A C 1
ATOM 1342 O O . LYS A 1 160 ? -11.216 1.887 -3.124 1.00 95.38 160 LYS A O 1
ATOM 1347 N N . SER A 1 161 ? -9.945 0.060 -2.827 1.00 96.19 161 SER A N 1
ATOM 1348 C CA . SER A 1 161 ? -9.124 0.223 -4.025 1.00 96.19 161 SER A CA 1
ATOM 1349 C C . SER A 1 161 ? -9.715 -0.423 -5.278 1.00 96.19 161 SER A C 1
ATOM 1351 O O . SER A 1 161 ? -9.059 -0.406 -6.319 1.00 96.19 161 SER A O 1
ATOM 1353 N N . ASN A 1 162 ? -10.930 -0.982 -5.204 1.00 95.25 162 ASN A N 1
ATOM 1354 C CA . ASN A 1 162 ? -11.593 -1.680 -6.309 1.00 95.25 162 ASN A CA 1
ATOM 1355 C C . ASN A 1 162 ? -10.710 -2.784 -6.928 1.00 95.25 162 ASN A C 1
ATOM 1357 O O . ASN A 1 162 ? -10.660 -2.974 -8.145 1.00 95.25 162 ASN A O 1
ATOM 1361 N N . LEU A 1 163 ? -9.952 -3.480 -6.078 1.00 94.38 163 LEU A N 1
ATOM 1362 C CA . LEU A 1 163 ? -9.131 -4.620 -6.467 1.00 94.38 163 LEU A CA 1
ATOM 1363 C C . LEU A 1 163 ? -9.956 -5.908 -6.398 1.00 94.38 163 LEU A C 1
ATOM 1365 O O . LEU A 1 163 ? -10.879 -6.033 -5.595 1.00 94.38 163 LEU A O 1
ATOM 1369 N N . ASP A 1 164 ? -9.596 -6.888 -7.226 1.00 92.62 164 ASP A N 1
ATOM 1370 C CA . ASP A 1 164 ? -10.231 -8.207 -7.212 1.00 92.62 164 ASP A CA 1
ATOM 1371 C C . ASP A 1 164 ? -10.036 -8.883 -5.842 1.00 92.62 164 ASP A C 1
ATOM 1373 O O . ASP A 1 164 ? -8.917 -9.234 -5.460 1.00 92.62 164 ASP A O 1
ATOM 1377 N N . LYS A 1 165 ? -11.136 -9.072 -5.104 1.00 91.56 165 LYS A N 1
ATOM 1378 C CA . LYS A 1 165 ? -11.122 -9.667 -3.762 1.00 91.56 165 LYS A CA 1
ATOM 1379 C C . LYS A 1 165 ? -10.630 -11.115 -3.762 1.00 91.56 165 LYS A C 1
ATOM 1381 O O . LYS A 1 165 ? -10.010 -11.522 -2.786 1.00 91.56 165 LYS A O 1
ATOM 1386 N N . GLU A 1 166 ? -10.851 -11.881 -4.830 1.00 88.56 166 GLU A N 1
ATOM 1387 C CA . GLU A 1 166 ? -10.375 -13.268 -4.899 1.00 88.56 166 GLU A CA 1
ATOM 1388 C C . GLU A 1 166 ? -8.862 -13.344 -5.119 1.00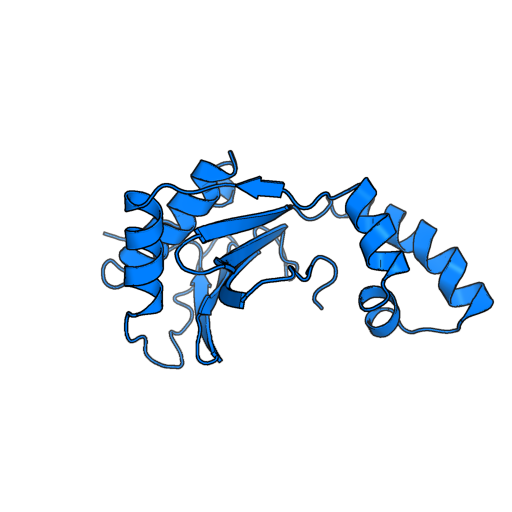 88.56 166 GLU A C 1
ATOM 1390 O O . GLU A 1 166 ? -8.219 -14.286 -4.659 1.00 88.56 166 GLU A O 1
ATOM 1395 N N . MET A 1 167 ? -8.291 -12.344 -5.794 1.00 87.94 167 MET A N 1
ATOM 1396 C CA . MET A 1 167 ? -6.860 -12.279 -6.098 1.00 87.94 167 MET A CA 1
ATOM 1397 C C . MET A 1 167 ? -6.048 -11.567 -5.008 1.00 87.94 167 MET A C 1
ATOM 1399 O O . MET A 1 167 ? -4.911 -11.950 -4.734 1.00 87.94 167 MET A O 1
ATOM 1403 N N . TYR A 1 16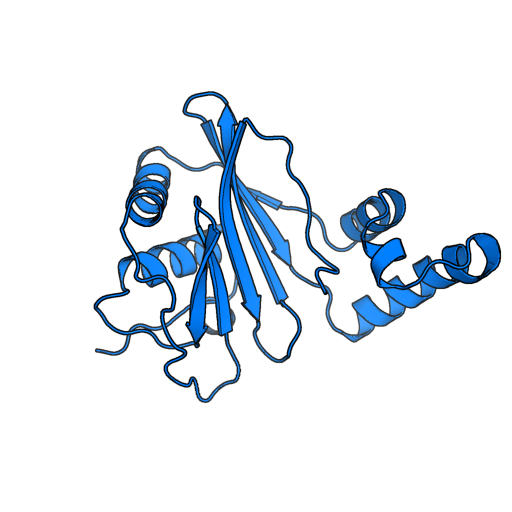8 ? -6.605 -10.515 -4.407 1.00 91.81 168 TYR A N 1
ATOM 1404 C CA . TYR A 1 168 ? -5.886 -9.626 -3.488 1.00 91.81 168 TYR A CA 1
ATOM 1405 C C . TYR A 1 168 ? -6.379 -9.703 -2.040 1.00 91.81 168 TYR A C 1
ATOM 1407 O O . TYR A 1 168 ? -5.686 -9.216 -1.150 1.00 91.81 168 TYR A O 1
ATOM 1415 N N . GLY A 1 169 ? -7.548 -10.294 -1.787 1.00 91.75 169 GLY A N 1
ATOM 1416 C CA . GLY A 1 169 ? -8.103 -10.454 -0.445 1.00 91.75 169 GLY A CA 1
ATOM 1417 C C . GLY A 1 169 ? -7.485 -11.612 0.340 1.00 91.75 169 GLY A C 1
ATOM 1418 O O . GLY A 1 169 ? -6.803 -12.484 -0.201 1.00 91.75 169 GLY A O 1
ATOM 1419 N N . ILE A 1 170 ? -7.748 -11.629 1.645 1.00 89.56 170 ILE A N 1
ATOM 1420 C CA . ILE A 1 170 ? -7.330 -12.681 2.575 1.00 89.56 170 ILE A CA 1
ATOM 1421 C C . ILE A 1 170 ? -8.553 -13.400 3.150 1.00 89.56 170 ILE A C 1
ATOM 1423 O O . ILE A 1 170 ? -9.553 -12.785 3.529 1.00 89.56 170 ILE A O 1
ATOM 1427 N N . LYS A 1 171 ? -8.470 -14.728 3.228 1.00 89.12 171 LYS A N 1
ATOM 1428 C CA . LYS A 1 171 ? -9.548 -15.599 3.702 1.00 89.12 171 LYS A CA 1
ATOM 1429 C C . LYS A 1 171 ? -9.327 -15.967 5.169 1.00 89.12 171 LYS A C 1
ATOM 1431 O O . LYS A 1 171 ? -8.199 -16.179 5.612 1.00 89.12 171 LYS A O 1
ATOM 1436 N N . ILE A 1 172 ? -10.410 -16.080 5.930 1.00 87.00 172 ILE A N 1
ATOM 1437 C CA . ILE A 1 172 ? -10.368 -16.558 7.317 1.00 87.00 172 ILE A CA 1
ATOM 1438 C C . ILE A 1 172 ? -10.785 -18.030 7.314 1.00 87.00 172 ILE A C 1
ATOM 1440 O O . ILE A 1 172 ? -11.823 -18.373 6.747 1.00 87.00 172 ILE A O 1
ATOM 1444 N N . ARG A 1 173 ? -9.964 -18.908 7.899 1.00 78.62 173 ARG A N 1
ATOM 1445 C CA . ARG A 1 173 ? -10.348 -20.305 8.132 1.00 78.62 173 ARG A CA 1
ATOM 1446 C C . ARG A 1 173 ? -11.293 -20.362 9.326 1.00 78.62 173 ARG A C 1
ATOM 1448 O O . ARG A 1 173 ? -10.908 -19.938 10.415 1.00 78.62 173 ARG A O 1
ATOM 1455 N N . GLN A 1 174 ? -12.497 -20.868 9.066 1.00 60.12 174 GLN A N 1
ATOM 1456 C CA . GLN A 1 174 ? -13.455 -21.289 10.086 1.00 60.12 174 GLN A CA 1
ATOM 1457 C C . GLN A 1 174 ? -12.931 -22.512 10.839 1.00 60.12 174 GLN A C 1
ATOM 1459 O O . GLN A 1 174 ? -12.238 -23.339 10.196 1.00 60.12 174 GLN A O 1
#

Sequence (174 aa):
MESYSFNVESKKMLMKLHIKVRSKWSDVFFQVHEIQDGLYKIFWRKALPERNFIDFILLVSEKYFSRKQLTFNEMYSTEEYKEELSKISPINEISISDEEKNIILNLCNKGFPDNYDKISGRDGHSFELYLQGNKKLNLWCFTSESLRPVADVINFLVEKSNLDKEMYGIKIRQ